Protein AF-A0A832JRL9-F1 (afdb_monomer_lite)

pLDDT: mean 71.7, std 12.66, range [35.06, 86.12]

Radius of gyration: 17.26 Å; chains: 1; bounding box: 47×29×47 Å

Foldseek 3Di:
DDPPCDPVNVVVVLVVVLLVLLPDPDDQPDQLQVLQVVLVVLLVCLQPDPDPVSLVVLLVLLCVLCVVLVNNVSLVVQLVVLLVVLCVVLVVVLVPDPDNVVSVVVSVSNSSSRSSSSSNSNSSSSNCGPVSNVVNCVVVVDDCVVPPD

Sequence (149 aa):
MKTTGGLASRLLVSASSVFEELAPERKPLFSPPLGLMLAVTAAAAVSFAKGVVACAAALAGGAVLASWGKGFKAWISVVLASLLFSLAVAVPLLAVAAEPLGAAGAALVAVLRAVSAAAVFTGFAVCLGWRGVVEGLGGLGMPELAFSL

Structure (mmCIF, N/CA/C/O backbone):
data_AF-A0A832JRL9-F1
#
_entry.id   AF-A0A832JRL9-F1
#
loop_
_atom_site.group_PDB
_atom_site.id
_atom_site.type_symbol
_atom_site.label_atom_id
_atom_site.label_alt_id
_atom_site.label_comp_id
_atom_site.label_asym_id
_atom_site.label_entity_id
_atom_site.label_seq_id
_atom_site.pdbx_PDB_ins_code
_atom_site.Cartn_x
_atom_site.Cartn_y
_atom_site.Cartn_z
_atom_site.occupancy
_atom_site.B_iso_or_equiv
_atom_site.auth_seq_id
_atom_site.auth_comp_id
_atom_site.auth_asym_id
_atom_site.auth_atom_id
_atom_site.pdbx_PDB_model_num
ATOM 1 N N . MET A 1 1 ? 30.110 8.240 25.491 1.00 37.16 1 MET A N 1
ATOM 2 C CA . MET A 1 1 ? 30.427 7.407 24.308 1.00 37.16 1 MET A CA 1
ATOM 3 C C . MET A 1 1 ? 29.258 7.510 23.336 1.00 37.16 1 MET A C 1
ATOM 5 O O . MET A 1 1 ? 28.133 7.269 23.745 1.00 37.16 1 MET A O 1
ATOM 9 N N . LYS A 1 2 ? 29.505 7.986 22.108 1.00 40.66 2 LYS A N 1
ATOM 10 C CA . LYS A 1 2 ? 28.499 8.151 21.044 1.00 40.66 2 LYS A CA 1
ATOM 11 C C . LYS A 1 2 ? 28.109 6.768 20.526 1.00 40.66 2 LYS A C 1
ATOM 13 O O . LYS A 1 2 ? 28.913 6.136 19.850 1.00 40.66 2 LYS A O 1
ATOM 18 N N . THR A 1 3 ? 26.908 6.299 20.840 1.00 44.38 3 THR A N 1
ATOM 19 C CA . THR A 1 3 ? 26.333 5.133 20.173 1.00 44.38 3 THR A CA 1
ATOM 20 C C . THR A 1 3 ? 25.863 5.562 18.789 1.00 44.38 3 THR A C 1
ATOM 22 O O . THR A 1 3 ? 24.908 6.321 18.622 1.00 44.38 3 THR A O 1
ATOM 25 N N . THR A 1 4 ? 26.596 5.108 17.780 1.00 44.84 4 THR A N 1
ATOM 26 C CA . THR A 1 4 ? 26.226 5.076 16.367 1.00 44.84 4 THR A CA 1
ATOM 27 C C . THR A 1 4 ? 24.959 4.227 16.219 1.00 44.84 4 THR A C 1
ATOM 29 O O . THR A 1 4 ? 25.007 3.049 15.881 1.00 44.84 4 THR A O 1
ATOM 32 N N . GLY A 1 5 ? 23.804 4.811 16.541 1.00 49.12 5 GLY A N 1
ATOM 33 C CA . GLY A 1 5 ? 22.502 4.228 16.241 1.00 49.12 5 GLY A CA 1
ATOM 34 C C . GLY A 1 5 ? 22.347 4.165 14.727 1.00 49.12 5 GLY A C 1
ATOM 35 O O . GLY A 1 5 ? 22.132 5.192 14.081 1.00 49.12 5 GLY A O 1
ATOM 36 N N . GLY A 1 6 ? 22.548 2.974 14.164 1.00 62.25 6 GLY A N 1
ATOM 37 C CA . GLY A 1 6 ? 22.515 2.729 12.728 1.00 62.25 6 GLY A CA 1
ATOM 38 C C . GLY A 1 6 ? 21.182 3.111 12.080 1.00 62.25 6 GLY A C 1
ATOM 39 O O . GLY A 1 6 ? 20.169 3.346 12.741 1.00 62.25 6 GLY A O 1
ATOM 40 N N . LEU A 1 7 ? 21.166 3.128 10.745 1.00 55.66 7 LEU A N 1
ATOM 41 C CA . LEU A 1 7 ? 19.954 3.341 9.945 1.00 55.66 7 LEU A CA 1
ATOM 42 C C . LEU A 1 7 ? 18.786 2.461 10.417 1.00 55.66 7 LEU A C 1
ATOM 44 O O . LEU A 1 7 ? 17.659 2.932 10.448 1.00 55.66 7 LEU A O 1
ATOM 48 N N . ALA A 1 8 ? 19.066 1.241 10.886 1.00 54.22 8 ALA A N 1
ATOM 49 C CA . ALA A 1 8 ? 18.081 0.338 11.473 1.00 54.22 8 ALA A CA 1
ATOM 50 C C . ALA A 1 8 ? 17.393 0.909 12.726 1.00 54.22 8 ALA A C 1
ATOM 52 O O . ALA A 1 8 ? 16.173 0.848 12.815 1.00 54.22 8 ALA A O 1
ATOM 53 N N . SER A 1 9 ? 18.122 1.527 13.664 1.00 52.72 9 SER A N 1
ATOM 54 C CA . SER A 1 9 ? 17.494 2.146 14.841 1.00 52.72 9 SER A CA 1
ATOM 55 C C . SER A 1 9 ? 16.712 3.401 14.468 1.00 52.72 9 SER A C 1
ATOM 57 O O . SER A 1 9 ? 15.676 3.669 15.058 1.00 52.72 9 SER A O 1
ATOM 59 N N . ARG A 1 10 ? 17.157 4.153 13.453 1.00 60.97 10 ARG A N 1
ATOM 60 C CA . ARG A 1 10 ? 16.395 5.305 12.940 1.00 60.97 10 ARG A CA 1
ATOM 61 C C . ARG A 1 10 ? 15.146 4.893 12.163 1.00 60.97 10 ARG A C 1
ATOM 63 O O . ARG A 1 10 ? 14.145 5.598 12.233 1.00 60.97 10 ARG A O 1
ATOM 70 N N . LEU A 1 11 ? 15.197 3.764 11.460 1.00 61.31 11 LEU A N 1
ATOM 71 C CA . LEU A 1 11 ? 14.050 3.158 10.789 1.00 61.31 11 LEU A CA 1
ATOM 72 C C . LEU A 1 11 ? 13.070 2.571 11.798 1.00 61.31 11 LEU A C 1
ATOM 74 O O . LEU A 1 11 ? 11.883 2.803 11.650 1.00 61.31 11 LEU A O 1
ATOM 78 N N . LEU A 1 12 ? 13.549 1.890 12.841 1.00 58.59 12 LEU A N 1
ATOM 79 C CA . LEU A 1 12 ? 12.710 1.392 13.932 1.00 58.59 12 LEU A CA 1
ATOM 80 C C . LEU A 1 12 ? 12.065 2.536 14.714 1.00 58.59 12 LEU A C 1
ATOM 82 O O . LEU A 1 12 ? 10.882 2.454 15.002 1.00 58.59 12 LEU A O 1
ATOM 86 N N . VAL A 1 13 ? 12.797 3.620 14.985 1.00 64.19 13 VAL A N 1
ATOM 87 C CA . VAL A 1 13 ? 12.247 4.831 15.618 1.00 64.19 13 VAL A CA 1
ATOM 88 C C . VAL A 1 13 ? 11.285 5.569 14.685 1.00 64.19 13 VAL A C 1
ATOM 90 O O . VAL A 1 13 ? 10.269 6.083 15.132 1.00 64.19 13 VAL A O 1
ATOM 93 N N . SER A 1 14 ? 11.552 5.606 13.376 1.00 56.97 14 SER A N 1
ATOM 94 C CA . SER A 1 14 ? 10.593 6.168 12.415 1.00 56.97 14 SER A CA 1
ATOM 95 C C . SER A 1 14 ? 9.346 5.299 12.312 1.00 56.97 14 SER A C 1
ATOM 97 O O . SER A 1 14 ? 8.243 5.828 12.302 1.00 56.97 14 SER A O 1
ATOM 99 N N . ALA A 1 15 ? 9.498 3.976 12.294 1.00 58.66 15 ALA A N 1
ATOM 100 C CA . ALA A 1 15 ? 8.391 3.034 12.295 1.00 58.66 15 ALA A CA 1
ATOM 101 C C . ALA A 1 15 ? 7.581 3.167 13.586 1.00 58.66 15 ALA A C 1
ATOM 103 O O . ALA A 1 15 ? 6.368 3.304 13.505 1.00 58.66 15 ALA A O 1
ATOM 104 N N . SER A 1 16 ? 8.232 3.225 14.754 1.00 50.34 16 SER A N 1
ATOM 105 C CA . SER A 1 16 ? 7.561 3.430 16.040 1.00 50.34 16 SER A CA 1
ATOM 106 C C . SER A 1 16 ? 6.870 4.786 16.096 1.00 50.34 16 SER A C 1
ATOM 108 O O . SER A 1 16 ? 5.737 4.842 16.541 1.00 50.34 16 SER A O 1
ATOM 110 N N . SER A 1 17 ? 7.480 5.847 15.557 1.00 54.38 17 SER A N 1
ATOM 111 C CA . SER A 1 17 ? 6.836 7.162 15.462 1.00 54.38 17 SER A CA 1
ATOM 112 C C . SER A 1 17 ? 5.638 7.154 14.517 1.00 54.38 17 SER A C 1
ATOM 114 O O . SER A 1 17 ? 4.656 7.822 14.792 1.00 54.38 17 SER A O 1
ATOM 116 N N . VAL A 1 18 ? 5.677 6.362 13.440 1.00 54.81 18 VAL A N 1
ATOM 117 C CA . VAL A 1 18 ? 4.543 6.169 12.528 1.00 54.81 18 VAL A CA 1
ATOM 118 C C . VAL A 1 18 ? 3.443 5.369 13.223 1.00 54.81 18 VAL A C 1
ATOM 120 O O . VAL A 1 18 ? 2.277 5.720 13.077 1.00 54.81 18 VAL A O 1
ATOM 123 N N . PHE A 1 19 ? 3.794 4.359 14.024 1.00 54.28 19 PHE A N 1
ATOM 124 C CA . PHE A 1 19 ? 2.855 3.662 14.902 1.00 54.28 19 PHE A CA 1
ATOM 125 C C . PHE A 1 19 ? 2.257 4.602 15.952 1.00 54.28 19 PHE A C 1
ATOM 127 O O . PHE A 1 19 ? 1.055 4.542 16.149 1.00 54.28 19 PHE A O 1
ATOM 134 N N . GLU A 1 20 ? 3.037 5.506 16.551 1.00 52.16 20 GLU A N 1
ATOM 135 C CA . GLU A 1 20 ? 2.578 6.533 17.504 1.00 52.16 20 GLU A CA 1
ATOM 136 C C . GLU A 1 20 ? 1.674 7.588 16.841 1.00 52.16 20 GLU A C 1
ATOM 138 O O . GLU A 1 20 ? 0.665 8.002 17.407 1.00 52.16 20 GLU A O 1
ATOM 143 N N . GLU A 1 21 ? 1.979 7.981 15.603 1.00 52.62 21 GLU A N 1
ATOM 144 C CA . GLU A 1 21 ? 1.177 8.916 14.798 1.00 52.62 21 GLU A CA 1
ATOM 145 C C . GLU A 1 21 ? -0.110 8.232 14.267 1.00 52.62 21 GLU A C 1
ATOM 147 O O . GLU A 1 21 ? -1.122 8.898 14.040 1.00 52.62 21 GLU A O 1
ATOM 152 N N . LEU A 1 22 ? -0.106 6.893 14.152 1.00 48.56 22 LEU A N 1
ATOM 153 C CA . LEU A 1 22 ? -1.265 6.005 13.935 1.00 48.56 22 LEU A CA 1
ATOM 154 C C . LEU A 1 22 ? -1.971 5.580 15.244 1.00 48.56 22 LEU A C 1
ATOM 156 O O . LEU A 1 22 ? -3.041 4.963 15.177 1.00 48.56 22 LEU A O 1
ATOM 160 N N . ALA A 1 23 ? -1.400 5.910 16.410 1.00 44.84 23 ALA A N 1
ATOM 161 C CA . ALA A 1 23 ? -1.881 5.528 17.736 1.00 44.84 23 ALA A CA 1
ATOM 162 C C . ALA A 1 23 ? -2.802 6.519 18.467 1.00 44.84 23 ALA A C 1
ATOM 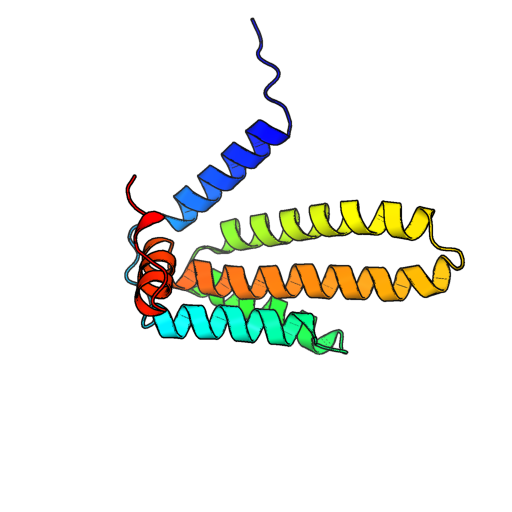164 O O . ALA A 1 23 ? -3.208 6.155 19.575 1.00 44.84 23 ALA A O 1
ATOM 165 N N . PRO A 1 24 ? -3.208 7.716 17.978 1.00 47.94 24 PRO A N 1
ATOM 166 C CA . PRO A 1 24 ? -4.281 8.382 18.696 1.00 47.94 24 PRO A CA 1
ATOM 167 C C . PRO A 1 24 ? -5.504 7.467 18.616 1.00 47.94 24 PRO A C 1
ATOM 169 O O . PRO A 1 24 ? -5.857 7.021 17.523 1.00 47.94 24 PRO A O 1
ATOM 172 N N . GLU A 1 25 ? -6.106 7.177 19.774 1.00 49.00 25 GLU A N 1
ATOM 173 C CA . GLU A 1 25 ? -7.365 6.451 19.957 1.00 49.00 25 GLU A CA 1
ATOM 174 C C . GLU A 1 25 ? -8.465 7.060 19.075 1.00 49.00 25 GLU A C 1
ATOM 176 O O . GLU A 1 25 ? -9.297 7.860 19.504 1.00 49.00 25 GLU A O 1
ATOM 181 N N . ARG A 1 26 ? -8.453 6.747 17.785 1.00 53.69 26 ARG A N 1
ATOM 182 C CA . ARG A 1 26 ? -9.454 7.226 16.850 1.00 53.69 26 ARG A CA 1
ATOM 183 C C . ARG A 1 26 ? -10.521 6.171 16.759 1.00 53.69 26 ARG A C 1
ATOM 185 O O . ARG A 1 26 ? -10.241 5.011 16.472 1.00 53.69 26 ARG A O 1
ATOM 192 N N . LYS A 1 27 ? -11.760 6.604 16.988 1.00 55.72 27 LYS A N 1
ATOM 193 C CA . LYS A 1 27 ? -12.929 5.807 16.636 1.00 55.72 27 LYS A CA 1
ATOM 194 C C . LYS A 1 27 ? -12.779 5.414 15.164 1.00 55.72 27 LYS A C 1
ATOM 196 O O . LYS A 1 27 ? -12.644 6.320 14.334 1.00 55.72 27 LYS A O 1
ATOM 201 N N . PRO A 1 28 ? -12.749 4.112 14.849 1.00 60.12 28 PRO A N 1
ATOM 202 C CA . PRO A 1 28 ? -12.585 3.667 13.480 1.00 60.12 28 PRO A CA 1
ATOM 203 C C . PRO A 1 28 ? -13.752 4.218 12.655 1.00 60.12 28 PRO A C 1
ATOM 205 O O . PRO A 1 28 ? -14.910 4.154 13.070 1.00 60.12 28 PRO A O 1
ATOM 208 N N . LEU A 1 29 ? -13.444 4.817 11.501 1.00 62.66 29 LEU A N 1
ATOM 209 C CA . LEU A 1 29 ? -14.457 5.396 10.602 1.00 62.66 29 LEU A CA 1
ATOM 210 C C . LEU A 1 29 ? -15.353 4.321 9.964 1.00 62.66 29 LEU A C 1
ATOM 212 O O . LEU A 1 29 ? -16.438 4.625 9.476 1.00 62.66 29 LEU A O 1
ATOM 216 N N . PHE A 1 30 ? -14.894 3.070 9.979 1.00 64.69 30 PHE A N 1
ATOM 217 C CA . PHE A 1 30 ? -15.575 1.902 9.440 1.00 64.69 30 PHE A CA 1
ATOM 218 C C . PHE A 1 30 ? -15.613 0.779 10.474 1.00 64.69 30 PHE A C 1
ATOM 220 O O . PHE A 1 30 ? -14.806 0.741 11.399 1.00 64.69 30 PHE A O 1
ATOM 227 N N . SER A 1 31 ? -16.504 -0.189 10.269 1.00 74.75 31 SER A N 1
ATOM 228 C CA . SER A 1 31 ? -16.436 -1.475 10.965 1.00 74.75 31 SER A CA 1
ATOM 229 C C . SER A 1 31 ? -15.048 -2.118 10.746 1.00 74.75 31 SER A C 1
ATOM 231 O O . SER A 1 31 ? -14.706 -2.401 9.588 1.00 74.75 31 SER A O 1
ATOM 233 N N . PRO A 1 32 ? -14.273 -2.370 11.818 1.00 73.12 32 PRO A N 1
ATOM 234 C CA . PRO A 1 32 ? -12.880 -2.821 11.756 1.00 73.12 32 PRO A CA 1
ATOM 235 C C . PRO A 1 32 ? -12.597 -4.016 10.821 1.00 73.12 32 PRO A C 1
ATOM 237 O O . PRO A 1 32 ? -11.707 -3.903 9.973 1.00 73.12 32 PRO A O 1
ATOM 240 N N . PRO A 1 33 ? -13.363 -5.128 10.866 1.00 75.44 33 PRO A N 1
ATOM 241 C CA . PRO A 1 33 ? -13.079 -6.294 10.025 1.00 75.44 33 PRO A CA 1
ATOM 242 C C . PRO A 1 33 ? -13.370 -6.047 8.538 1.00 75.44 33 PRO A C 1
ATOM 244 O O . PRO A 1 33 ? -12.617 -6.503 7.680 1.00 75.44 33 PRO A O 1
ATOM 247 N N . LEU A 1 34 ? -14.418 -5.279 8.210 1.00 76.31 34 LEU A N 1
ATOM 248 C CA . LEU A 1 34 ? -14.737 -4.937 6.817 1.00 76.31 34 LEU A CA 1
ATOM 249 C C . LEU A 1 34 ? -13.704 -3.979 6.225 1.00 76.31 34 LEU A C 1
ATOM 251 O O . LEU A 1 34 ? -13.304 -4.154 5.077 1.00 76.31 34 LEU A O 1
ATOM 255 N N . GLY A 1 35 ? -13.240 -2.993 6.997 1.00 78.25 35 GLY A N 1
ATOM 256 C CA . GLY A 1 35 ? -12.196 -2.082 6.531 1.00 78.25 35 GLY A CA 1
ATOM 257 C C . GLY A 1 35 ? -10.873 -2.804 6.274 1.00 78.25 35 GLY A C 1
ATOM 258 O O . GLY A 1 35 ? -10.205 -2.511 5.285 1.00 78.25 35 GLY A O 1
ATOM 259 N N . LEU A 1 36 ? -10.522 -3.789 7.106 1.00 80.31 36 LEU A N 1
ATOM 260 C CA . LEU A 1 36 ? -9.311 -4.588 6.919 1.00 80.31 36 LEU A CA 1
ATOM 261 C C . LEU A 1 36 ? -9.431 -5.543 5.722 1.00 80.31 36 LEU A C 1
ATOM 263 O O . LEU A 1 36 ? -8.513 -5.624 4.909 1.00 80.31 36 LEU A O 1
ATOM 267 N N . MET A 1 37 ? -10.586 -6.189 5.544 1.00 82.62 37 MET A N 1
ATOM 268 C CA . MET A 1 37 ? -10.898 -6.965 4.336 1.00 82.62 37 MET A CA 1
ATOM 269 C C . MET A 1 37 ? -10.802 -6.111 3.066 1.00 82.62 37 MET A C 1
ATOM 271 O O . MET A 1 37 ? -10.185 -6.529 2.087 1.00 82.62 37 MET A O 1
ATOM 275 N N . LEU A 1 38 ? -11.355 -4.895 3.078 1.00 83.12 38 LEU A N 1
ATOM 276 C CA . LEU A 1 38 ? -11.247 -3.953 1.959 1.00 83.12 38 LEU A CA 1
ATOM 277 C C . LEU A 1 38 ? -9.795 -3.538 1.700 1.00 83.12 38 LEU A C 1
ATOM 279 O O . LEU A 1 38 ? -9.366 -3.507 0.549 1.00 83.12 38 LEU A O 1
ATOM 283 N N . ALA A 1 39 ? -9.013 -3.289 2.751 1.00 84.00 39 ALA A N 1
ATOM 284 C CA . ALA A 1 39 ? -7.598 -2.958 2.621 1.00 84.00 39 ALA A CA 1
ATOM 285 C C . ALA A 1 39 ? -6.804 -4.095 1.959 1.00 84.00 39 ALA A C 1
ATOM 287 O O . ALA A 1 39 ? -6.037 -3.855 1.026 1.00 84.00 39 ALA A O 1
ATOM 288 N N . VAL A 1 40 ? -7.011 -5.336 2.412 1.00 84.56 40 VAL A N 1
ATOM 289 C CA . VAL A 1 40 ? -6.320 -6.524 1.890 1.00 84.56 40 VAL A CA 1
ATOM 290 C C . VAL A 1 40 ? -6.754 -6.829 0.459 1.00 84.56 40 VAL A C 1
ATOM 292 O O . VAL A 1 40 ? -5.907 -7.055 -0.402 1.00 84.56 40 VAL A O 1
ATOM 295 N N . THR A 1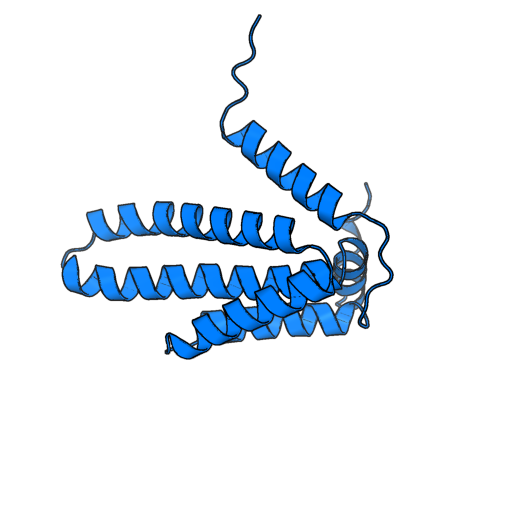 41 ? -8.056 -6.794 0.175 1.00 84.69 41 THR A N 1
ATOM 296 C CA . THR A 1 41 ? -8.578 -7.044 -1.179 1.00 84.69 41 THR A CA 1
ATOM 297 C C . THR A 1 41 ? -8.122 -5.976 -2.169 1.00 84.69 41 THR A C 1
ATOM 299 O O . THR A 1 41 ? -7.707 -6.320 -3.276 1.00 84.69 41 THR A O 1
ATOM 302 N N . ALA A 1 42 ? -8.110 -4.701 -1.774 1.00 83.19 42 ALA A N 1
ATOM 303 C CA . ALA A 1 42 ? -7.608 -3.622 -2.615 1.00 83.19 42 ALA A CA 1
ATOM 304 C C . ALA A 1 42 ? -6.093 -3.745 -2.851 1.00 83.19 42 ALA A C 1
ATOM 306 O O . ALA A 1 42 ? -5.644 -3.654 -3.993 1.00 83.19 42 ALA A O 1
ATOM 307 N N . ALA A 1 43 ? -5.303 -4.029 -1.812 1.00 83.94 43 ALA A N 1
ATOM 308 C CA . ALA A 1 43 ? -3.864 -4.257 -1.957 1.00 83.94 43 ALA A CA 1
ATOM 309 C C . ALA A 1 43 ? -3.555 -5.473 -2.853 1.00 83.94 43 ALA A C 1
ATOM 311 O O . ALA A 1 43 ? -2.656 -5.414 -3.699 1.00 83.94 43 ALA A O 1
ATOM 312 N N . ALA A 1 44 ? -4.329 -6.554 -2.727 1.00 83.50 44 ALA A N 1
ATOM 313 C CA . ALA A 1 44 ? -4.211 -7.733 -3.578 1.00 83.50 44 ALA A CA 1
ATOM 314 C C . ALA A 1 44 ? -4.569 -7.417 -5.038 1.00 83.50 44 ALA A C 1
ATOM 316 O O . ALA A 1 44 ? -3.803 -7.748 -5.943 1.00 83.50 44 ALA A O 1
ATOM 317 N N . ALA A 1 45 ? -5.678 -6.713 -5.282 1.00 84.00 45 ALA A N 1
ATOM 318 C CA . ALA A 1 45 ? -6.087 -6.313 -6.628 1.00 84.00 45 ALA A CA 1
ATOM 319 C C . ALA A 1 45 ? -5.009 -5.465 -7.325 1.00 84.00 45 ALA A C 1
ATOM 321 O O . ALA A 1 45 ? -4.698 -5.689 -8.496 1.00 84.00 45 ALA A O 1
ATOM 322 N N . VAL A 1 46 ? -4.385 -4.539 -6.592 1.00 83.75 46 VAL A N 1
ATOM 323 C CA . VAL A 1 46 ? -3.294 -3.691 -7.101 1.00 83.75 46 VAL A CA 1
ATOM 324 C C . VAL A 1 46 ? -2.028 -4.504 -7.382 1.00 83.75 46 VAL A C 1
ATOM 326 O O . VAL A 1 46 ? -1.368 -4.283 -8.398 1.00 83.75 46 VAL A O 1
ATOM 329 N N . SER A 1 47 ? -1.735 -5.508 -6.553 1.00 80.69 47 SER A N 1
ATOM 330 C CA . SER A 1 47 ? -0.578 -6.398 -6.730 1.00 80.69 47 SER A CA 1
ATOM 331 C C . SER A 1 47 ? -0.649 -7.234 -8.015 1.00 80.69 47 SER A C 1
ATOM 333 O O . SER A 1 47 ? 0.386 -7.529 -8.610 1.00 80.69 47 SER A O 1
ATOM 335 N N . PHE A 1 48 ? -1.852 -7.569 -8.495 1.00 79.94 48 PHE A N 1
ATOM 336 C CA . PHE A 1 48 ? -2.056 -8.307 -9.752 1.00 79.94 48 PHE A CA 1
ATOM 337 C C . PHE A 1 48 ? -2.439 -7.416 -10.944 1.00 79.94 48 PHE A C 1
ATOM 339 O O . PHE A 1 48 ? -2.646 -7.908 -12.058 1.00 79.94 48 PHE A O 1
ATOM 346 N N . ALA A 1 49 ? -2.521 -6.098 -10.753 1.00 78.88 49 ALA A N 1
ATOM 347 C CA . ALA A 1 49 ? -3.006 -5.201 -11.788 1.00 78.88 49 ALA A CA 1
ATOM 348 C C . ALA A 1 49 ? -2.016 -5.081 -12.955 1.00 78.88 49 ALA A C 1
ATOM 350 O O . ALA A 1 49 ? -0.886 -4.629 -12.791 1.00 78.88 49 ALA A O 1
ATOM 351 N N . LYS A 1 50 ? -2.435 -5.425 -14.178 1.00 67.94 50 LYS A N 1
ATOM 352 C CA . LYS A 1 50 ? -1.565 -5.371 -15.371 1.00 67.94 50 LYS A CA 1
ATOM 353 C C . LYS A 1 50 ? -1.233 -3.948 -15.849 1.00 67.94 50 LYS A C 1
ATOM 355 O O . LYS A 1 50 ? -0.246 -3.782 -16.555 1.00 67.94 50 LYS A O 1
ATOM 360 N N . GLY A 1 51 ? -2.001 -2.935 -15.439 1.00 73.69 51 GLY A N 1
ATOM 361 C CA . GLY A 1 51 ? -1.876 -1.557 -15.924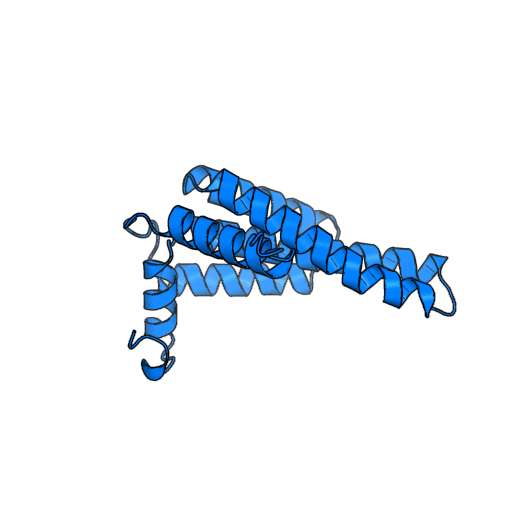 1.00 73.69 51 GLY A CA 1
ATOM 362 C C . GLY A 1 51 ? -1.381 -0.545 -14.885 1.00 73.69 51 GLY A C 1
ATOM 363 O O . GLY A 1 51 ? -1.748 -0.599 -13.712 1.00 73.69 51 GLY A O 1
ATOM 364 N N . VAL A 1 52 ? -0.619 0.444 -15.362 1.00 78.50 52 VAL A N 1
ATOM 365 C CA . VAL A 1 52 ? -0.126 1.600 -14.584 1.00 78.50 52 VAL A CA 1
ATOM 366 C C . VAL A 1 52 ? -1.284 2.436 -14.021 1.00 78.50 52 VAL A C 1
ATOM 368 O O . VAL A 1 52 ? -1.196 2.966 -12.919 1.00 78.50 52 VAL A O 1
ATOM 371 N N . VAL A 1 53 ? -2.408 2.488 -14.746 1.00 82.00 53 VAL A N 1
ATOM 372 C CA . VAL A 1 53 ? -3.622 3.228 -14.359 1.00 82.00 53 VAL A CA 1
ATOM 373 C C . VAL A 1 53 ? -4.197 2.723 -13.035 1.00 82.00 53 VAL A C 1
ATOM 375 O O . VAL A 1 53 ? -4.570 3.525 -12.187 1.00 82.00 53 VAL A O 1
ATOM 378 N N . ALA A 1 54 ? -4.211 1.406 -12.816 1.00 79.19 54 ALA A N 1
ATOM 379 C CA . ALA A 1 54 ? -4.684 0.828 -11.561 1.00 79.19 54 ALA A CA 1
ATOM 380 C C . ALA A 1 54 ? -3.757 1.181 -10.388 1.00 79.19 54 ALA A C 1
ATOM 382 O O . ALA A 1 54 ? -4.237 1.488 -9.302 1.00 79.19 54 ALA A O 1
ATOM 383 N N . CYS A 1 55 ? -2.440 1.219 -10.621 1.00 81.44 55 CYS A N 1
ATOM 384 C CA . CYS A 1 55 ? -1.460 1.647 -9.618 1.00 81.44 55 CYS A CA 1
ATOM 385 C C . CYS A 1 55 ? -1.609 3.143 -9.282 1.00 81.44 55 CYS A C 1
ATOM 387 O O . CYS A 1 55 ? -1.495 3.536 -8.122 1.00 81.44 55 CYS A O 1
ATOM 389 N N . ALA A 1 56 ? -1.897 3.980 -10.283 1.00 83.00 56 ALA A N 1
ATOM 390 C CA . ALA A 1 56 ? -2.144 5.408 -10.092 1.00 83.00 56 ALA A CA 1
ATOM 391 C C . ALA A 1 56 ? -3.460 5.667 -9.339 1.00 83.00 56 ALA A C 1
ATOM 393 O O . ALA A 1 56 ? -3.482 6.457 -8.397 1.00 83.00 56 ALA A O 1
ATOM 394 N N . ALA A 1 57 ? -4.537 4.963 -9.701 1.00 83.56 57 ALA A N 1
ATOM 395 C CA . ALA A 1 57 ? -5.820 5.037 -9.003 1.00 83.56 57 ALA A CA 1
ATOM 396 C C . ALA A 1 57 ? -5.699 4.570 -7.544 1.00 83.56 57 ALA A C 1
ATOM 398 O O . ALA A 1 57 ? -6.259 5.191 -6.645 1.00 83.56 57 ALA A O 1
ATOM 399 N N . ALA A 1 58 ? -4.912 3.521 -7.304 1.00 84.50 58 ALA A N 1
ATOM 400 C CA . ALA A 1 58 ? -4.559 3.033 -5.980 1.00 84.50 58 ALA A CA 1
ATOM 401 C C . ALA A 1 58 ? -3.812 4.091 -5.152 1.00 84.50 58 ALA A C 1
ATOM 403 O O . ALA A 1 58 ? -4.233 4.426 -4.048 1.00 84.50 58 ALA A O 1
ATOM 404 N N . LEU A 1 59 ? -2.753 4.690 -5.699 1.00 84.62 59 LEU A N 1
ATOM 405 C CA . LEU A 1 59 ? -2.033 5.781 -5.034 1.00 84.62 59 LEU A CA 1
ATOM 406 C C . LEU A 1 59 ? -2.948 6.966 -4.705 1.00 84.62 59 LEU A C 1
ATOM 408 O O . LEU A 1 59 ? -2.915 7.466 -3.582 1.00 84.62 59 LEU A O 1
ATOM 412 N N . ALA A 1 60 ? -3.794 7.379 -5.652 1.00 85.44 60 ALA A N 1
ATOM 413 C CA . ALA A 1 60 ? -4.755 8.456 -5.441 1.00 85.44 60 ALA A CA 1
ATOM 414 C C . ALA A 1 60 ? -5.780 8.098 -4.351 1.00 85.44 60 ALA A C 1
ATOM 416 O O . ALA A 1 60 ? -6.016 8.896 -3.446 1.00 85.44 60 ALA A O 1
ATOM 417 N N . GLY A 1 61 ? -6.339 6.886 -4.382 1.00 83.81 61 GLY A N 1
ATOM 418 C CA . GLY A 1 61 ? -7.271 6.398 -3.364 1.00 83.81 61 GLY A CA 1
ATOM 419 C C . GLY A 1 61 ? -6.636 6.326 -1.974 1.00 83.81 61 GLY A C 1
ATOM 420 O O . GLY A 1 61 ? -7.229 6.790 -1.002 1.00 83.81 61 GLY A O 1
ATOM 421 N N . GLY A 1 62 ? -5.400 5.829 -1.886 1.00 83.56 62 GLY A N 1
ATOM 422 C CA . GLY A 1 62 ? -4.613 5.810 -0.653 1.00 83.56 62 GLY A CA 1
ATOM 423 C C . GLY A 1 62 ? -4.358 7.214 -0.098 1.00 83.56 62 GLY A C 1
ATOM 424 O O . GLY A 1 62 ? -4.552 7.438 1.095 1.00 83.56 62 GLY A O 1
ATOM 425 N N . ALA A 1 63 ? -4.009 8.176 -0.958 1.00 84.62 63 ALA A N 1
ATOM 426 C CA . ALA A 1 63 ? -3.804 9.573 -0.573 1.00 84.62 63 ALA A CA 1
ATOM 427 C C . ALA A 1 63 ? -5.092 10.226 -0.043 1.00 84.62 63 ALA A C 1
ATOM 429 O O . ALA A 1 63 ? -5.068 10.898 0.991 1.00 84.62 63 ALA A O 1
ATOM 430 N N . VAL A 1 64 ? -6.224 9.999 -0.721 1.00 85.69 64 VAL A N 1
ATOM 431 C CA . VAL A 1 64 ? -7.541 10.500 -0.297 1.00 85.69 64 VAL A CA 1
ATOM 432 C C . VAL A 1 64 ? -7.910 9.922 1.068 1.00 85.69 64 VAL A C 1
ATOM 434 O O . VAL A 1 64 ? -8.216 10.685 1.983 1.00 85.69 64 VAL A O 1
ATOM 437 N N . LEU A 1 65 ? -7.796 8.604 1.250 1.00 80.06 65 LEU A N 1
ATOM 438 C CA . LEU A 1 65 ? -8.055 7.941 2.533 1.00 80.06 65 LEU A CA 1
ATOM 439 C C . LEU A 1 65 ? -7.142 8.470 3.647 1.00 80.06 65 LEU A C 1
ATOM 441 O O . LEU A 1 65 ? -7.620 8.852 4.715 1.00 80.06 65 LEU A O 1
ATOM 445 N N . ALA A 1 66 ? -5.842 8.600 3.381 1.00 82.06 66 ALA A N 1
ATOM 446 C CA . ALA A 1 66 ? -4.886 9.114 4.355 1.00 82.06 66 ALA A CA 1
ATOM 447 C C . ALA A 1 66 ? -5.166 10.572 4.756 1.00 82.06 66 ALA A C 1
ATOM 449 O O . ALA A 1 66 ? -5.013 10.938 5.926 1.00 82.06 66 ALA A O 1
ATOM 450 N N . SER A 1 67 ? -5.604 11.402 3.805 1.00 82.12 67 SER A N 1
ATOM 451 C CA . SER A 1 67 ? -6.035 12.776 4.081 1.00 82.12 67 SER A CA 1
ATOM 452 C C . SER A 1 67 ? -7.295 12.800 4.950 1.00 82.12 67 SER A C 1
ATOM 454 O O . SER A 1 67 ? -7.368 13.561 5.917 1.00 82.12 67 SER A O 1
ATOM 456 N N . TRP A 1 68 ? -8.239 11.892 4.687 1.00 81.38 68 TRP A N 1
ATOM 457 C CA . TRP A 1 68 ? -9.501 11.808 5.412 1.00 81.38 68 TRP A CA 1
ATOM 458 C C . TRP A 1 68 ? -9.305 11.305 6.846 1.00 81.38 68 TRP A C 1
ATOM 460 O O . TRP A 1 68 ? -9.859 11.865 7.793 1.00 81.38 68 TRP A O 1
ATOM 470 N N . GLY A 1 69 ? -8.416 10.326 7.032 1.00 71.50 69 GLY A N 1
ATOM 471 C CA . GLY A 1 69 ? -7.967 9.866 8.345 1.00 71.50 69 GLY A CA 1
ATOM 472 C C . GLY A 1 69 ? -6.991 10.822 9.048 1.00 71.50 69 GLY A C 1
ATOM 473 O O . GLY A 1 69 ? -6.616 10.573 10.192 1.00 71.50 69 GLY A O 1
ATOM 474 N N . LYS A 1 70 ? -6.618 11.957 8.436 1.00 77.44 70 LYS A N 1
ATOM 475 C CA . LYS A 1 70 ? -5.639 12.940 8.950 1.00 77.44 70 LYS A CA 1
ATOM 476 C C . LYS A 1 70 ? -4.256 12.339 9.277 1.00 77.44 70 LYS A C 1
ATOM 478 O O . LYS A 1 70 ? -3.558 12.866 10.136 1.00 77.44 70 LYS A O 1
ATOM 483 N N . GLY A 1 71 ? -3.860 11.261 8.600 1.00 74.75 71 GLY A N 1
ATOM 484 C CA . GLY A 1 71 ? -2.559 10.587 8.750 1.00 74.75 71 GLY A CA 1
ATOM 485 C C . GLY A 1 71 ? -1.683 10.699 7.500 1.00 74.75 71 GLY A C 1
ATOM 486 O O . GLY A 1 71 ? -0.863 9.829 7.225 1.00 74.75 71 GLY A O 1
ATOM 487 N N . PHE A 1 72 ? -1.861 11.765 6.713 1.00 77.12 72 PHE A N 1
ATOM 488 C CA . PHE A 1 72 ? -1.186 11.957 5.425 1.00 77.12 72 PHE A CA 1
ATOM 489 C C . PHE A 1 72 ? 0.350 11.944 5.520 1.00 77.12 72 PHE A C 1
ATOM 491 O O . PHE A 1 72 ? 1.028 11.428 4.636 1.00 77.12 72 PHE A O 1
ATOM 498 N N . LYS A 1 73 ? 0.908 12.460 6.620 1.00 76.25 73 LYS A N 1
ATOM 499 C CA . LYS A 1 73 ? 2.356 12.470 6.863 1.00 76.25 73 LYS A CA 1
ATOM 500 C C . LYS A 1 73 ? 2.917 11.057 7.078 1.00 76.25 73 LYS A C 1
ATOM 502 O O . LYS A 1 73 ? 3.922 10.702 6.464 1.00 76.25 73 LYS A O 1
ATOM 507 N N . ALA A 1 74 ? 2.224 10.239 7.872 1.00 74.25 74 ALA A N 1
ATOM 508 C CA . ALA A 1 74 ? 2.542 8.824 8.056 1.00 74.25 74 ALA A CA 1
ATOM 509 C C . ALA A 1 74 ? 2.417 8.051 6.733 1.00 74.25 74 ALA A C 1
ATOM 511 O O . ALA A 1 74 ? 3.306 7.278 6.381 1.00 74.25 74 ALA A O 1
ATOM 512 N N . TRP A 1 75 ? 1.369 8.329 5.953 1.00 83.38 75 TRP A N 1
ATOM 513 C CA . TRP A 1 75 ? 1.175 7.735 4.630 1.00 83.38 75 TRP A CA 1
ATOM 514 C C . TRP A 1 75 ? 2.332 8.045 3.672 1.00 83.38 75 TRP A C 1
ATOM 516 O O . TRP A 1 75 ? 2.909 7.117 3.109 1.00 83.38 75 TRP A O 1
ATOM 526 N N . ILE A 1 76 ? 2.748 9.313 3.550 1.00 81.44 76 ILE A N 1
ATOM 527 C CA . ILE A 1 76 ? 3.916 9.690 2.734 1.00 81.44 76 ILE A CA 1
ATOM 528 C C . ILE A 1 76 ? 5.170 8.951 3.200 1.00 81.44 76 ILE A C 1
ATOM 530 O O . ILE A 1 76 ? 5.909 8.436 2.363 1.00 81.44 76 ILE A O 1
ATOM 534 N N . SER A 1 77 ? 5.405 8.883 4.514 1.00 76.56 77 SER A N 1
ATOM 535 C CA . SER A 1 77 ? 6.570 8.193 5.076 1.00 76.56 77 SER A CA 1
ATOM 536 C C . SER A 1 77 ? 6.613 6.725 4.643 1.00 76.56 77 SER A C 1
ATOM 538 O O . SER A 1 77 ? 7.643 6.250 4.159 1.00 76.56 77 SER A O 1
ATOM 540 N N . VAL A 1 78 ? 5.479 6.019 4.716 1.00 79.94 78 VAL A N 1
ATOM 541 C CA . VAL A 1 78 ? 5.406 4.610 4.306 1.00 79.94 78 VAL A CA 1
ATOM 542 C C . VAL A 1 78 ? 5.541 4.443 2.795 1.00 79.94 78 VAL A C 1
ATOM 544 O O . VAL A 1 78 ? 6.236 3.528 2.354 1.00 79.94 78 VAL A O 1
ATOM 547 N N . VAL A 1 79 ? 4.943 5.322 1.990 1.00 82.56 79 VAL A N 1
ATOM 548 C CA . VAL A 1 79 ? 5.111 5.295 0.527 1.00 82.56 79 VAL A CA 1
ATOM 549 C C . VAL A 1 79 ? 6.583 5.479 0.155 1.00 82.56 79 VAL A C 1
ATOM 551 O O . VAL A 1 79 ? 7.112 4.715 -0.654 1.00 82.56 79 VAL A O 1
ATOM 554 N N . LEU A 1 80 ? 7.269 6.435 0.786 1.00 79.44 80 LEU A N 1
ATOM 555 C CA . LEU A 1 80 ? 8.684 6.703 0.535 1.00 79.44 80 LEU A CA 1
ATOM 556 C C . LEU A 1 80 ? 9.568 5.526 0.972 1.00 79.44 80 LEU A C 1
ATOM 558 O O . LEU A 1 80 ? 10.437 5.094 0.216 1.00 79.44 80 LEU A O 1
ATOM 562 N N . ALA A 1 81 ? 9.316 4.966 2.159 1.00 77.44 81 ALA A N 1
ATOM 563 C CA . ALA A 1 81 ? 10.027 3.793 2.664 1.00 77.44 81 ALA A CA 1
ATOM 564 C C . ALA A 1 81 ? 9.821 2.566 1.761 1.00 77.44 81 ALA A C 1
ATOM 566 O O . ALA A 1 81 ? 10.782 1.870 1.432 1.00 77.44 81 ALA A O 1
ATOM 567 N N . SER A 1 82 ? 8.589 2.341 1.301 1.00 82.19 82 SER A N 1
ATOM 568 C CA . SER A 1 82 ? 8.245 1.246 0.386 1.00 82.19 82 SER A CA 1
ATOM 569 C C . SER A 1 82 ? 8.928 1.409 -0.969 1.00 82.19 82 SER A C 1
ATOM 571 O O . SER A 1 82 ? 9.381 0.424 -1.553 1.00 82.19 82 SER A O 1
ATOM 573 N N . LEU A 1 83 ? 9.039 2.646 -1.462 1.00 82.00 83 LEU A N 1
ATOM 574 C CA . LEU A 1 83 ? 9.726 2.955 -2.711 1.00 82.00 83 LEU A CA 1
ATOM 575 C C . LEU A 1 83 ? 11.229 2.705 -2.593 1.00 82.00 83 LEU A C 1
ATOM 577 O O . LEU A 1 83 ? 11.790 2.038 -3.457 1.00 82.00 83 LEU A O 1
ATOM 581 N N . LEU A 1 84 ? 11.860 3.149 -1.503 1.00 81.62 84 LEU A N 1
ATOM 582 C CA . LEU A 1 84 ? 13.277 2.885 -1.231 1.00 81.62 84 LEU A CA 1
ATOM 583 C C . LEU A 1 84 ? 13.569 1.387 -1.107 1.00 81.62 84 LEU A C 1
ATOM 585 O O . LEU A 1 84 ? 14.520 0.899 -1.715 1.00 81.62 84 LEU A O 1
ATOM 589 N N . PHE A 1 85 ? 12.740 0.654 -0.361 1.00 78.44 85 PHE A N 1
ATOM 590 C CA . PHE A 1 85 ? 12.898 -0.789 -0.198 1.00 78.44 85 PHE A CA 1
ATOM 591 C C . PHE A 1 85 ? 12.726 -1.526 -1.530 1.00 78.44 85 PHE A C 1
ATOM 593 O O . PHE A 1 85 ? 13.558 -2.351 -1.900 1.00 78.44 85 PHE A O 1
ATOM 600 N N . SER A 1 86 ? 11.694 -1.176 -2.296 1.00 80.56 86 SER A N 1
ATOM 601 C CA . SER A 1 86 ? 11.447 -1.784 -3.605 1.00 80.56 86 SER A CA 1
ATOM 602 C C . SER A 1 86 ? 12.575 -1.479 -4.596 1.00 80.56 86 SER A C 1
ATOM 604 O O . SER A 1 86 ? 12.968 -2.362 -5.355 1.00 80.56 86 SER A O 1
ATOM 606 N N . LEU A 1 87 ? 13.151 -0.270 -4.561 1.00 78.44 87 LEU A N 1
ATOM 607 C CA . LEU A 1 87 ? 14.323 0.071 -5.371 1.00 78.44 87 LEU A CA 1
ATOM 608 C C . LEU A 1 87 ? 15.548 -0.755 -4.962 1.00 78.44 87 LEU A C 1
ATOM 610 O O . LEU A 1 87 ? 16.242 -1.290 -5.822 1.00 78.44 87 LEU A O 1
ATOM 614 N N . ALA A 1 88 ? 15.794 -0.889 -3.656 1.00 79.38 88 ALA A N 1
ATOM 615 C CA . ALA A 1 88 ? 16.910 -1.668 -3.125 1.00 79.38 88 ALA A CA 1
ATOM 616 C C . ALA A 1 88 ? 16.830 -3.150 -3.521 1.00 79.38 88 ALA A C 1
ATOM 618 O O . ALA A 1 88 ? 17.864 -3.778 -3.720 1.00 79.38 88 ALA A O 1
ATOM 619 N N . VAL A 1 89 ? 15.619 -3.694 -3.677 1.00 78.12 89 VAL A N 1
ATOM 620 C CA . VAL A 1 89 ? 15.396 -5.063 -4.171 1.00 78.12 89 VAL A CA 1
ATOM 621 C C . VAL A 1 89 ? 15.497 -5.140 -5.700 1.00 78.12 89 VAL A C 1
ATOM 623 O O . VAL A 1 89 ? 16.033 -6.110 -6.233 1.00 78.12 89 VAL A O 1
ATOM 626 N N . ALA A 1 90 ? 15.027 -4.122 -6.424 1.00 77.12 90 ALA A N 1
ATOM 627 C CA . ALA A 1 90 ? 15.034 -4.109 -7.887 1.00 77.12 90 ALA A CA 1
ATOM 628 C C . ALA A 1 90 ? 16.435 -3.904 -8.496 1.00 77.12 90 ALA A C 1
ATOM 630 O O . ALA A 1 90 ? 16.735 -4.476 -9.542 1.00 77.12 90 ALA A O 1
ATOM 631 N N . VAL A 1 91 ? 17.308 -3.119 -7.856 1.00 75.38 91 VAL A N 1
ATOM 632 C CA . VAL A 1 91 ? 18.657 -2.810 -8.371 1.00 75.38 91 VAL A CA 1
ATOM 633 C C . VAL A 1 91 ? 19.551 -4.062 -8.507 1.00 75.38 91 VAL A C 1
ATOM 635 O O . VAL A 1 91 ? 20.108 -4.260 -9.588 1.00 75.38 91 VAL A O 1
ATOM 638 N N . PRO A 1 92 ? 19.665 -4.956 -7.502 1.00 73.62 92 PRO A N 1
ATOM 639 C CA . PRO A 1 92 ? 20.392 -6.221 -7.640 1.00 73.62 92 PRO A CA 1
ATOM 640 C C . PRO A 1 92 ? 19.800 -7.137 -8.715 1.00 73.62 92 PRO A C 1
ATOM 642 O O . PRO A 1 92 ? 20.536 -7.788 -9.450 1.00 73.62 92 PRO A O 1
ATOM 645 N N . LEU A 1 93 ? 18.470 -7.157 -8.839 1.00 69.88 93 LEU A N 1
ATOM 646 C CA . LEU A 1 93 ? 17.758 -7.936 -9.854 1.00 69.88 93 LEU A CA 1
ATOM 647 C C . LEU A 1 93 ? 18.108 -7.484 -11.278 1.00 69.88 93 LEU A C 1
ATOM 649 O O . LEU A 1 93 ? 18.252 -8.323 -12.164 1.00 69.88 93 LEU A O 1
ATOM 653 N N . LEU A 1 94 ? 18.301 -6.181 -11.491 1.00 70.69 94 LEU A N 1
ATOM 654 C CA . LEU A 1 94 ? 18.744 -5.638 -12.778 1.00 70.69 94 LEU A CA 1
ATOM 655 C C . LEU A 1 94 ? 20.223 -5.906 -13.062 1.00 70.69 94 LEU A C 1
ATOM 657 O O . LEU A 1 94 ? 20.584 -6.087 -14.219 1.00 70.69 94 LEU A O 1
ATOM 661 N N . ALA A 1 95 ? 21.063 -5.980 -12.028 1.00 70.56 95 ALA A N 1
ATOM 662 C CA . ALA A 1 95 ? 22.485 -6.290 -12.178 1.00 70.56 95 ALA A CA 1
ATOM 663 C C . ALA A 1 95 ? 22.750 -7.752 -12.590 1.00 70.56 95 ALA A C 1
ATOM 665 O O . ALA A 1 95 ? 23.776 -8.037 -13.201 1.00 70.56 95 ALA A O 1
ATOM 666 N N . VAL A 1 96 ? 21.834 -8.671 -12.265 1.00 75.19 96 VAL A N 1
ATOM 667 C CA . VAL A 1 96 ? 21.933 -10.108 -12.596 1.00 75.19 96 VAL A CA 1
ATOM 668 C C . VAL A 1 96 ? 21.127 -10.466 -13.859 1.00 75.19 96 VAL A C 1
ATOM 670 O O . VAL A 1 96 ? 21.231 -11.577 -14.377 1.00 75.19 96 VAL A O 1
ATOM 673 N N . ALA A 1 97 ? 20.324 -9.538 -14.387 1.00 73.81 97 ALA A N 1
ATOM 674 C CA . ALA A 1 97 ? 19.486 -9.790 -15.552 1.00 73.81 97 ALA A CA 1
ATOM 675 C C . ALA A 1 97 ? 20.315 -9.901 -16.842 1.00 73.81 97 ALA A C 1
ATOM 677 O O . ALA A 1 97 ? 21.082 -9.005 -17.183 1.00 73.81 97 ALA A O 1
ATOM 678 N N . ALA A 1 98 ? 20.089 -10.978 -17.601 1.00 63.03 98 ALA A N 1
ATOM 679 C CA . ALA A 1 98 ? 20.733 -11.203 -18.898 1.00 63.03 98 ALA A CA 1
ATOM 680 C C . ALA A 1 98 ? 20.337 -10.158 -19.964 1.00 63.03 98 ALA A C 1
ATOM 682 O O . ALA A 1 98 ? 21.128 -9.858 -20.847 1.00 63.03 98 ALA A O 1
ATOM 683 N N . GLU A 1 99 ? 19.132 -9.584 -19.854 1.00 71.56 99 GLU A N 1
ATOM 684 C CA . GLU A 1 99 ? 18.572 -8.572 -20.763 1.00 71.56 99 GLU A CA 1
ATOM 685 C C . GLU A 1 99 ? 18.085 -7.353 -19.950 1.00 71.56 99 GLU A C 1
ATOM 687 O O . GLU A 1 99 ? 16.914 -7.279 -19.551 1.00 71.56 99 GLU A O 1
ATOM 692 N N . PRO A 1 100 ? 18.969 -6.384 -19.652 1.00 65.25 100 PRO A N 1
ATOM 693 C CA . PRO A 1 100 ? 18.695 -5.325 -18.679 1.00 65.25 100 PRO A CA 1
ATOM 694 C C . PRO A 1 100 ? 17.594 -4.354 -19.127 1.00 65.25 100 PRO A C 1
ATOM 696 O O . PRO A 1 100 ? 16.824 -3.879 -18.296 1.00 65.25 100 PRO A O 1
ATOM 699 N N . LEU A 1 101 ? 17.462 -4.085 -20.430 1.00 67.88 101 LEU A N 1
ATOM 700 C CA . LEU A 1 101 ? 16.453 -3.161 -20.970 1.00 67.88 101 LEU A CA 1
ATOM 701 C C . LEU A 1 101 ? 15.026 -3.727 -20.887 1.00 67.88 101 LEU A C 1
ATOM 703 O O . LEU A 1 101 ? 14.101 -3.005 -20.515 1.00 67.88 101 LEU A O 1
ATOM 707 N N . GLY A 1 102 ? 14.843 -5.022 -21.167 1.00 68.69 102 GLY A N 1
ATOM 708 C CA . GLY A 1 102 ? 13.551 -5.700 -21.012 1.00 68.69 102 GLY A CA 1
ATOM 709 C C . GLY A 1 102 ? 13.182 -5.936 -19.543 1.00 68.69 102 GLY A C 1
ATOM 710 O O . GLY A 1 102 ? 12.034 -5.729 -19.140 1.00 68.69 102 GLY A O 1
ATOM 711 N N . ALA A 1 103 ? 14.169 -6.297 -18.717 1.00 72.00 103 ALA A N 1
ATOM 712 C CA . ALA A 1 103 ? 13.985 -6.502 -17.282 1.00 72.00 103 ALA A CA 1
ATOM 713 C C . ALA A 1 103 ? 13.697 -5.193 -16.525 1.00 72.00 103 ALA A C 1
ATOM 715 O O . ALA A 1 103 ? 12.915 -5.208 -15.574 1.00 72.00 103 ALA A O 1
ATOM 716 N N . ALA A 1 104 ? 14.253 -4.058 -16.967 1.00 73.62 104 ALA A N 1
ATOM 717 C CA . ALA A 1 104 ? 14.014 -2.742 -16.369 1.00 73.62 104 ALA A CA 1
ATOM 718 C C . ALA A 1 104 ? 12.534 -2.357 -16.383 1.00 73.62 104 ALA A C 1
ATOM 720 O O . ALA A 1 104 ? 12.005 -1.931 -15.356 1.00 73.62 104 ALA A O 1
ATOM 721 N N . GLY A 1 105 ? 11.841 -2.563 -17.507 1.00 74.50 105 GLY A N 1
ATOM 722 C CA . GLY A 1 105 ? 10.409 -2.282 -17.606 1.00 74.50 105 GLY A CA 1
ATOM 723 C C . GLY A 1 105 ? 9.584 -3.132 -16.636 1.00 74.50 105 GLY A C 1
ATOM 724 O O . GLY A 1 105 ? 8.765 -2.605 -15.886 1.00 74.50 105 GLY A O 1
ATOM 725 N N . ALA A 1 106 ? 9.838 -4.441 -16.590 1.00 76.00 106 ALA A N 1
ATOM 726 C CA . ALA A 1 106 ? 9.129 -5.352 -15.691 1.00 76.00 106 ALA A CA 1
ATOM 727 C C . ALA A 1 106 ? 9.415 -5.056 -14.208 1.00 76.00 106 ALA A C 1
ATOM 729 O O . ALA A 1 106 ? 8.485 -5.036 -13.396 1.00 76.00 106 ALA A O 1
ATOM 730 N N . ALA A 1 107 ? 10.673 -4.767 -13.865 1.00 78.50 107 ALA A N 1
ATOM 731 C CA . ALA A 1 107 ? 11.088 -4.401 -12.516 1.00 78.50 107 ALA A CA 1
ATOM 732 C C . ALA A 1 107 ? 10.438 -3.088 -12.064 1.00 78.50 107 ALA A C 1
ATOM 734 O O . ALA A 1 107 ? 9.924 -3.009 -10.951 1.00 78.50 107 ALA A O 1
ATOM 735 N N . LEU A 1 108 ? 10.377 -2.078 -12.935 1.00 78.88 108 LEU A N 1
ATOM 736 C CA . LEU A 1 108 ? 9.777 -0.783 -12.615 1.00 78.88 108 LEU A CA 1
ATOM 737 C C . LEU A 1 108 ? 8.268 -0.909 -12.375 1.00 78.88 108 LEU A C 1
ATOM 739 O O . LEU A 1 108 ? 7.741 -0.336 -11.422 1.00 78.88 108 LEU A O 1
ATOM 743 N N . VAL A 1 109 ? 7.573 -1.729 -13.169 1.00 80.31 109 VAL A N 1
ATOM 744 C CA . VAL A 1 109 ? 6.149 -2.014 -12.934 1.00 80.31 109 VAL A CA 1
ATOM 745 C C . VAL A 1 109 ? 5.952 -2.834 -11.649 1.00 80.31 109 VAL A C 1
ATOM 747 O O . VAL A 1 109 ? 4.986 -2.595 -10.926 1.00 80.31 109 VAL A O 1
ATOM 750 N N . ALA A 1 110 ? 6.855 -3.760 -11.313 1.00 79.75 110 ALA A N 1
ATOM 751 C CA . ALA A 1 110 ? 6.801 -4.499 -10.049 1.00 79.75 110 ALA A CA 1
ATOM 752 C C . ALA A 1 110 ? 6.999 -3.581 -8.829 1.00 79.75 110 ALA A C 1
ATOM 754 O O . ALA A 1 110 ? 6.217 -3.650 -7.882 1.00 79.75 110 ALA A O 1
ATOM 755 N N . VAL A 1 111 ? 7.974 -2.667 -8.889 1.00 83.19 111 VAL A N 1
ATOM 756 C CA . VAL A 1 111 ? 8.185 -1.618 -7.878 1.00 83.19 111 VAL A CA 1
ATOM 757 C C . VAL A 1 111 ? 6.929 -0.760 -7.742 1.00 83.19 111 VAL A C 1
ATOM 759 O O . VAL A 1 111 ? 6.444 -0.545 -6.634 1.00 83.19 111 VAL A O 1
ATOM 762 N N . LEU A 1 112 ? 6.348 -0.320 -8.859 1.00 83.94 112 LEU A N 1
ATOM 763 C CA . LEU A 1 112 ? 5.144 0.505 -8.840 1.00 83.94 112 LEU A CA 1
ATOM 764 C C . LEU A 1 112 ? 3.950 -0.225 -8.206 1.00 83.94 112 LEU A C 1
ATOM 766 O O . LEU A 1 112 ? 3.214 0.381 -7.427 1.00 83.94 112 LEU A O 1
ATOM 770 N N . ARG A 1 113 ? 3.770 -1.521 -8.488 1.00 83.94 113 ARG A N 1
ATOM 771 C CA . ARG A 1 113 ? 2.735 -2.360 -7.857 1.00 83.94 113 ARG A CA 1
ATOM 772 C C . ARG A 1 113 ? 2.946 -2.497 -6.358 1.00 83.94 113 ARG A C 1
ATOM 774 O O . ARG A 1 113 ? 2.003 -2.302 -5.601 1.00 83.94 113 ARG A O 1
ATOM 781 N N . ALA A 1 114 ? 4.173 -2.784 -5.932 1.00 82.88 114 ALA A N 1
ATOM 782 C CA . ALA A 1 114 ? 4.499 -2.926 -4.517 1.00 82.88 114 ALA A CA 1
ATOM 783 C C . ALA A 1 114 ? 4.231 -1.620 -3.750 1.00 82.88 114 ALA A C 1
ATOM 785 O O . ALA A 1 114 ? 3.553 -1.625 -2.723 1.00 82.88 114 ALA A O 1
ATOM 786 N N . VAL A 1 115 ? 4.687 -0.488 -4.295 1.00 85.88 115 VAL A N 1
ATOM 787 C CA . VAL A 1 115 ? 4.497 0.834 -3.682 1.00 85.88 115 VAL A CA 1
ATOM 788 C C . VAL A 1 115 ? 3.023 1.233 -3.655 1.00 85.88 115 VAL A C 1
ATOM 790 O O . VAL A 1 115 ? 2.544 1.721 -2.637 1.00 85.88 115 VAL A O 1
ATOM 793 N N . SER A 1 116 ? 2.280 1.010 -4.740 1.00 84.00 116 SER A N 1
ATOM 794 C CA . SER A 1 116 ? 0.854 1.361 -4.800 1.00 84.00 116 SER A CA 1
ATOM 795 C C . SER A 1 116 ? -0.021 0.464 -3.919 1.00 84.00 116 SER A C 1
ATOM 797 O O . SER A 1 116 ? -0.941 0.971 -3.276 1.00 84.00 116 SER A O 1
ATOM 799 N N . ALA A 1 117 ? 0.287 -0.831 -3.809 1.00 84.50 117 ALA A N 1
ATOM 800 C CA . ALA A 1 117 ? -0.388 -1.734 -2.879 1.00 84.50 117 ALA A CA 1
ATOM 801 C C . ALA A 1 117 ? -0.145 -1.311 -1.421 1.00 84.50 117 ALA A C 1
ATOM 803 O O . ALA A 1 117 ? -1.097 -1.191 -0.646 1.00 84.50 117 ALA A O 1
ATOM 804 N N . ALA A 1 118 ? 1.108 -0.997 -1.071 1.00 83.12 118 ALA A N 1
ATOM 805 C CA . ALA A 1 118 ? 1.460 -0.472 0.246 1.00 83.12 118 ALA A CA 1
ATOM 806 C C . ALA A 1 118 ? 0.764 0.870 0.535 1.00 83.12 118 ALA A C 1
ATOM 808 O O . ALA A 1 118 ? 0.266 1.080 1.642 1.00 83.12 118 ALA A O 1
ATOM 809 N N . ALA A 1 119 ? 0.671 1.757 -0.460 1.00 84.94 119 ALA A N 1
ATOM 810 C CA . ALA A 1 119 ? 0.010 3.055 -0.345 1.00 84.94 119 ALA A CA 1
ATOM 811 C C . ALA A 1 119 ? -1.501 2.939 -0.089 1.00 84.94 119 ALA A C 1
ATOM 813 O O . ALA A 1 119 ? -2.042 3.648 0.758 1.00 84.94 119 ALA A O 1
ATOM 814 N N . VAL A 1 120 ? -2.205 2.053 -0.798 1.00 86.12 120 VAL A N 1
ATOM 815 C CA . VAL A 1 120 ? -3.643 1.833 -0.560 1.00 86.12 120 VAL A CA 1
ATOM 816 C C . VAL A 1 120 ? -3.872 1.226 0.811 1.00 86.12 120 VAL A C 1
ATOM 818 O O . VAL A 1 120 ? -4.716 1.713 1.562 1.00 86.12 120 VAL A O 1
ATOM 821 N N . PHE A 1 121 ? -3.098 0.195 1.149 1.00 84.88 121 PHE A N 1
ATOM 822 C CA . PHE A 1 121 ? -3.217 -0.484 2.431 1.00 84.88 121 PHE A CA 1
ATOM 823 C C . PHE A 1 121 ? -3.009 0.487 3.595 1.00 84.88 121 PHE A C 1
ATOM 825 O O . PHE A 1 121 ? -3.819 0.537 4.518 1.00 84.88 121 PHE A O 1
ATOM 832 N N . THR A 1 122 ? -1.968 1.318 3.524 1.00 81.38 122 THR A N 1
ATOM 833 C CA . THR A 1 122 ? -1.721 2.338 4.547 1.00 81.38 122 THR A CA 1
ATOM 834 C C . THR A 1 122 ? -2.778 3.428 4.578 1.00 81.38 122 THR A C 1
ATOM 836 O O . THR A 1 122 ? -3.108 3.888 5.666 1.00 81.38 122 THR A O 1
ATOM 839 N N . GLY A 1 123 ? -3.365 3.805 3.441 1.00 81.69 123 GLY A N 1
ATOM 840 C CA . GLY A 1 123 ? -4.521 4.705 3.418 1.00 81.69 123 GLY A CA 1
ATOM 841 C C . GLY A 1 123 ? -5.680 4.165 4.263 1.00 81.69 123 GLY A C 1
ATOM 842 O O . GLY A 1 123 ? -6.208 4.877 5.116 1.00 81.69 123 GLY A O 1
ATOM 843 N N . PHE A 1 124 ? -6.017 2.882 4.104 1.00 80.12 124 PHE A N 1
ATOM 844 C CA . PHE A 1 124 ? -7.030 2.223 4.935 1.00 80.12 124 PHE A CA 1
ATOM 845 C C . PHE A 1 124 ? -6.596 2.058 6.396 1.00 80.12 124 PHE A C 1
ATOM 847 O O . PHE A 1 124 ? -7.399 2.302 7.297 1.00 80.12 124 PHE A O 1
ATOM 854 N N . ALA A 1 125 ? -5.337 1.695 6.649 1.00 78.69 125 ALA A N 1
ATOM 855 C CA . ALA A 1 125 ? -4.807 1.559 8.006 1.00 78.69 125 ALA A CA 1
ATOM 856 C C . ALA A 1 125 ? -4.869 2.889 8.780 1.00 78.69 125 ALA A C 1
ATOM 858 O O . ALA A 1 125 ? -5.222 2.903 9.956 1.00 78.69 125 ALA A O 1
ATOM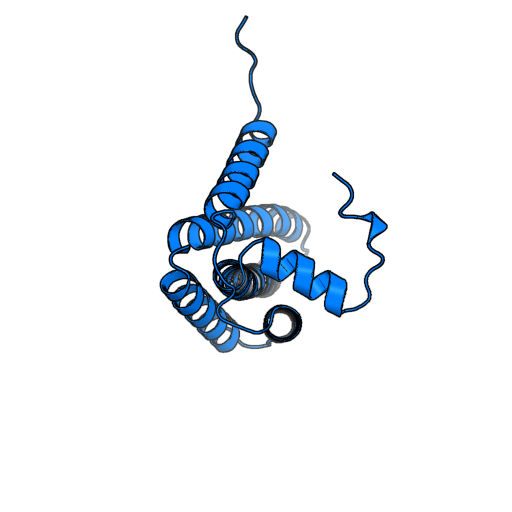 859 N N . VAL A 1 126 ? -4.620 4.017 8.106 1.00 79.00 126 VAL A N 1
ATOM 860 C CA . VAL A 1 126 ? -4.774 5.368 8.668 1.00 79.00 126 VAL A CA 1
ATOM 861 C C . VAL A 1 126 ? -6.233 5.670 9.042 1.00 79.00 126 VAL A C 1
ATOM 863 O O . VAL A 1 126 ? -6.481 6.315 10.059 1.0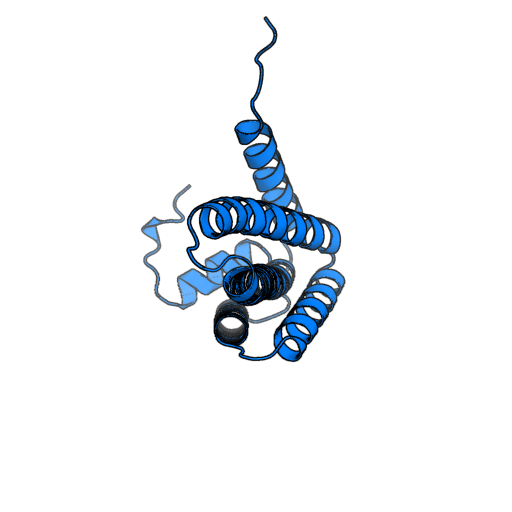0 79.00 126 VAL A O 1
ATOM 866 N N . CYS A 1 127 ? -7.211 5.200 8.262 1.00 76.31 127 CYS A N 1
ATOM 867 C CA . CYS A 1 127 ? -8.638 5.377 8.568 1.00 76.31 127 CYS A CA 1
ATOM 868 C C . CYS A 1 127 ? -9.147 4.466 9.698 1.00 76.31 127 CYS A C 1
ATOM 870 O O . CYS A 1 127 ? -10.103 4.826 10.389 1.00 76.31 127 CYS A O 1
ATOM 872 N N . LEU A 1 128 ? -8.545 3.287 9.858 1.00 73.94 128 LEU A N 1
ATOM 873 C CA . LEU A 1 128 ? -8.895 2.310 10.893 1.00 73.94 128 LEU A CA 1
ATOM 874 C C . LEU A 1 128 ? -8.227 2.615 12.238 1.00 73.94 128 LEU A C 1
ATOM 876 O O . LEU A 1 128 ? -8.795 2.308 13.286 1.00 73.94 128 LEU A O 1
ATOM 880 N N . GLY A 1 129 ? -7.032 3.208 12.208 1.00 73.31 129 GLY A N 1
ATOM 881 C CA . GLY A 1 129 ? -6.154 3.294 13.371 1.00 73.31 129 GLY A CA 1
ATOM 882 C C . GLY A 1 129 ? -5.623 1.919 13.787 1.00 73.31 129 GLY A C 1
ATOM 883 O O . GLY A 1 129 ? -6.125 0.875 13.363 1.00 73.31 129 GLY A O 1
ATOM 884 N N . TRP A 1 130 ? -4.603 1.899 14.645 1.00 73.00 130 TRP A N 1
ATOM 885 C CA . TRP A 1 130 ? -3.994 0.639 15.090 1.00 73.00 130 TRP A CA 1
ATOM 886 C C . TRP A 1 130 ? -5.007 -0.301 15.761 1.00 73.00 130 TRP A C 1
ATOM 888 O O . TRP A 1 130 ? -5.077 -1.483 15.437 1.00 73.00 130 TRP A O 1
ATOM 898 N N . ARG A 1 131 ? -5.877 0.242 16.620 1.00 69.88 131 ARG A N 1
ATOM 899 C CA . ARG A 1 131 ? -6.917 -0.534 17.305 1.00 69.88 131 ARG A CA 1
ATOM 900 C C . ARG A 1 131 ? -7.916 -1.172 16.336 1.00 69.88 131 ARG A C 1
ATOM 902 O O . ARG A 1 131 ? -8.247 -2.338 16.510 1.00 69.88 131 ARG A O 1
ATOM 909 N N . GLY A 1 132 ? -8.343 -0.457 15.293 1.00 70.94 132 GLY A N 1
ATOM 910 C CA . GLY A 1 132 ? -9.216 -1.022 14.260 1.00 70.94 132 GLY A CA 1
ATOM 911 C C . GLY A 1 132 ? -8.529 -2.125 13.448 1.00 70.94 132 GLY A C 1
ATOM 912 O O . GLY A 1 132 ? -9.177 -3.073 13.014 1.00 70.94 132 GLY A O 1
ATOM 913 N N . VAL A 1 133 ? -7.207 -2.065 13.280 1.00 73.44 133 VAL A N 1
ATOM 914 C CA . VAL A 1 133 ? -6.457 -3.159 12.648 1.00 73.44 133 VAL A CA 1
ATOM 915 C C . VAL A 1 133 ? -6.444 -4.404 13.539 1.00 73.44 133 VAL A C 1
ATOM 917 O O . VAL A 1 133 ? -6.735 -5.500 13.060 1.00 73.44 133 VAL A O 1
ATOM 920 N N . VAL A 1 134 ? -6.176 -4.239 14.837 1.00 74.25 134 VAL A N 1
ATOM 921 C CA . VAL A 1 134 ? -6.169 -5.340 15.815 1.00 74.25 134 VAL A CA 1
ATOM 922 C C . VAL A 1 134 ? -7.561 -5.958 15.983 1.00 74.25 134 VAL A C 1
ATOM 924 O O . VAL A 1 134 ? -7.708 -7.173 15.875 1.00 74.25 134 VAL A O 1
ATOM 927 N N . GLU A 1 135 ? -8.600 -5.137 16.160 1.00 74.62 135 GLU A N 1
ATOM 928 C CA . GLU A 1 135 ? -9.995 -5.598 16.235 1.00 74.62 135 GLU A CA 1
ATOM 929 C C . GLU A 1 135 ? -10.436 -6.275 14.928 1.00 74.62 135 GLU A C 1
ATOM 931 O O . GLU A 1 135 ? -11.160 -7.270 14.955 1.00 74.62 135 GLU A O 1
ATOM 936 N N . GLY A 1 136 ? -9.974 -5.782 13.774 1.00 71.12 136 GLY A N 1
ATOM 937 C CA . GLY A 1 136 ? -10.232 -6.405 12.478 1.00 71.12 136 GLY A CA 1
ATOM 938 C C . GLY A 1 136 ? -9.597 -7.792 12.346 1.00 71.12 136 GLY A C 1
ATOM 939 O O . GLY A 1 136 ? -10.248 -8.710 11.853 1.00 71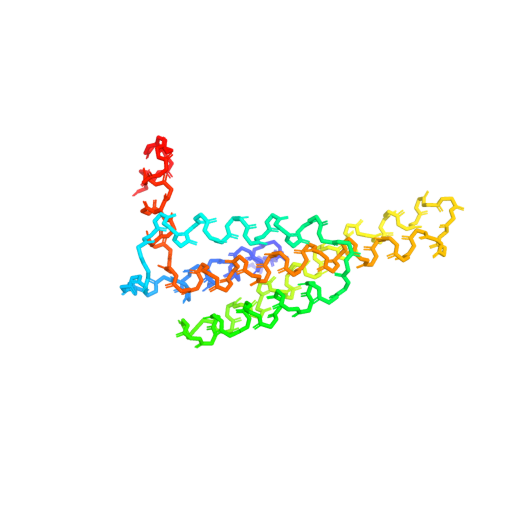.12 136 GLY A O 1
ATOM 940 N N . LEU A 1 137 ? -8.363 -7.967 12.826 1.00 74.38 137 LEU A N 1
ATOM 941 C CA . LEU A 1 137 ? -7.680 -9.266 12.866 1.00 74.38 137 LEU A CA 1
ATOM 942 C C . LEU A 1 137 ? -8.350 -10.238 13.848 1.00 74.38 137 LEU A C 1
ATOM 944 O O . LEU A 1 137 ? -8.557 -11.401 13.500 1.00 74.38 137 LEU A O 1
ATOM 948 N N . GLY A 1 138 ? -8.758 -9.756 15.025 1.00 71.94 138 GLY A N 1
ATOM 949 C CA . GLY A 1 138 ? -9.541 -10.544 15.983 1.00 71.94 138 GLY A CA 1
ATOM 950 C C . GLY A 1 138 ? -10.889 -10.989 15.402 1.00 71.94 138 GLY A C 1
ATOM 951 O O . GLY A 1 138 ? -11.267 -12.152 15.519 1.00 71.94 138 GLY A O 1
ATOM 952 N N . GLY A 1 139 ? -11.572 -10.104 14.667 1.00 70.19 139 GLY A N 1
ATOM 953 C CA . GLY A 1 139 ? -12.819 -10.420 13.961 1.00 70.19 139 GLY A CA 1
ATOM 954 C C . GLY A 1 139 ? -12.669 -11.419 12.805 1.00 70.19 139 GLY A C 1
ATOM 955 O O . GLY A 1 139 ? -13.653 -12.041 12.411 1.00 70.19 139 GLY A O 1
ATOM 956 N N . LEU A 1 140 ? -11.455 -11.605 12.278 1.00 72.25 140 LEU A N 1
ATOM 957 C CA . LEU A 1 140 ? -11.132 -12.611 11.258 1.00 72.25 140 LEU A CA 1
ATOM 958 C C . LEU A 1 140 ? -10.744 -13.975 11.854 1.00 72.25 140 LEU A C 1
ATOM 960 O O . LEU A 1 140 ? -10.392 -14.888 11.107 1.00 72.25 140 LEU A O 1
ATOM 964 N N . GLY A 1 141 ? -10.824 -14.134 13.179 1.00 66.38 141 GLY A N 1
ATOM 965 C CA . GLY A 1 141 ? -10.549 -15.399 13.860 1.00 66.38 141 GLY A CA 1
ATOM 966 C C . GLY A 1 141 ? -9.061 -15.725 13.997 1.00 66.38 141 GLY A C 1
ATOM 967 O O . GLY A 1 141 ? -8.716 -16.887 14.215 1.00 66.38 141 GLY A O 1
ATOM 968 N N . MET A 1 142 ? -8.167 -14.733 13.872 1.00 62.88 142 MET A N 1
ATOM 969 C CA . MET A 1 142 ? -6.759 -14.932 14.222 1.00 62.88 142 MET A CA 1
ATOM 970 C C . MET A 1 142 ? -6.644 -15.119 15.746 1.00 62.88 142 MET A C 1
ATOM 972 O O . MET A 1 142 ? -7.189 -14.301 16.488 1.00 62.88 142 MET A O 1
ATOM 976 N N . PRO A 1 143 ? -5.972 -16.181 16.235 1.00 52.84 143 PRO A N 1
ATOM 977 C CA . PRO A 1 143 ? -5.909 -16.468 17.664 1.00 52.84 143 PRO A CA 1
ATOM 978 C C . PRO A 1 143 ? -5.246 -15.309 18.422 1.00 52.84 143 PRO A C 1
ATOM 980 O O . PRO A 1 143 ? -4.184 -14.833 18.023 1.00 52.84 143 PRO A O 1
ATOM 983 N N . GLU A 1 144 ? -5.854 -14.892 19.538 1.00 54.66 144 GLU A N 1
ATOM 984 C CA . GLU A 1 144 ? -5.480 -13.729 20.373 1.00 54.66 144 GLU A CA 1
ATOM 985 C C . GLU A 1 144 ? -4.043 -13.747 20.940 1.00 54.66 144 GLU A C 1
ATOM 987 O O . GLU A 1 144 ? -3.591 -12.784 21.557 1.00 54.66 144 GLU A O 1
ATOM 992 N N . LEU A 1 145 ? -3.279 -14.813 20.694 1.00 46.97 145 LEU A N 1
ATOM 993 C CA . LEU A 1 145 ? -1.932 -15.038 21.222 1.00 46.97 145 LEU A CA 1
ATOM 994 C C . LEU A 1 145 ? -0.872 -14.033 20.727 1.00 46.97 145 LEU A C 1
ATOM 996 O O . LEU A 1 145 ? 0.243 -14.042 21.238 1.00 46.97 145 LEU A O 1
ATOM 1000 N N . ALA A 1 146 ? -1.193 -13.163 19.764 1.00 48.62 146 ALA A N 1
ATOM 1001 C CA . ALA A 1 146 ? -0.287 -12.118 19.278 1.00 48.62 146 ALA A CA 1
ATOM 1002 C C . ALA A 1 146 ? -0.443 -10.754 19.986 1.00 48.62 146 ALA A C 1
ATOM 1004 O O . ALA A 1 146 ? 0.374 -9.866 19.746 1.00 48.62 146 ALA A O 1
ATOM 1005 N N . PHE A 1 147 ? -1.464 -10.568 20.836 1.00 49.03 147 PHE A N 1
ATOM 1006 C CA . PHE A 1 147 ? -1.812 -9.252 21.403 1.00 49.03 147 PHE A CA 1
ATOM 1007 C C . PHE A 1 147 ? -1.730 -9.159 22.933 1.00 49.03 147 PHE A C 1
ATOM 1009 O O . PHE A 1 147 ? -2.089 -8.130 23.497 1.00 49.03 147 PHE A O 1
ATOM 1016 N N . SER A 1 148 ? -1.209 -10.190 23.605 1.00 35.06 148 SER A N 1
ATOM 1017 C CA . SER A 1 148 ? -0.838 -10.107 25.023 1.00 35.06 148 SER A CA 1
ATOM 1018 C C . SER A 1 148 ? 0.518 -9.404 25.164 1.00 35.06 148 SER A C 1
ATOM 1020 O O . SER A 1 148 ? 1.552 -10.066 25.268 1.00 35.06 148 SER A O 1
ATOM 1022 N N . LEU A 1 149 ? 0.505 -8.071 25.135 1.00 39.78 149 LEU A N 1
ATOM 1023 C CA . LEU A 1 149 ? 1.587 -7.208 25.624 1.00 39.78 149 LEU A CA 1
ATOM 1024 C C . LEU A 1 149 ? 1.131 -6.517 26.908 1.00 39.78 149 LEU A C 1
ATOM 1026 O O . LEU A 1 149 ? 0.034 -5.917 26.880 1.00 39.78 149 LEU A O 1
#

Secondary structure (DSSP, 8-state):
------HHHHHHHHHHHHHHHT-S-PPPSS-HHHHHHHHHHHHHHHHT--SHHHHHHHHHHHHHHHHHTT-HHHHHHHHHHHHHHHHHHHHHHHHH-SSHHHHHHHHHHHHHHHHHHHHHHHHHHHHHHHHHHHHHHHHTT--GGG---